Protein AF-A0A661CKS8-F1 (afdb_monomer_lite)

Sequence (131 aa):
MEPKAQSDRVEAYLADETQLYQDWFKGFNPIENDPEAVAVSILPSFKALKKRFKKWFDKNQEFFREIICVKWGYLRQKAQFQKEEALIVAMATDCLAANSFMPPAVNTLAVCTVLVIEGYLDTLCAECSKL

Secondary structure (DSSP, 8-state):
---HHHHHHHHHHHH-HHHHHHHHHHHHS-----TTS-----PPPHHHHHHHHHHHHHHTHHHHIIIIIIIS-HHHHHTT-SSHHHHHHHHHHHHHHTT-SS-TTS-HHHHHHHHHHTTHHHHHHHGGGG-

Radius of gyration: 16.02 Å; chains: 1; bounding box: 45×29×44 Å

Foldseek 3Di:
DPPPVVVVVLVVCLPPLQNLLQLQVCLVVPDPPPVPPPPPPVRDPSVVSVVVLVVVCVVCLVVCCCVVQPVVPPVVLVVVDPDVSVSLVVQLVVCVVVVPRDDPSGPSSSNSSCCRVVCVCVVSNVVVVVD

Structure (mmCIF, N/CA/C/O back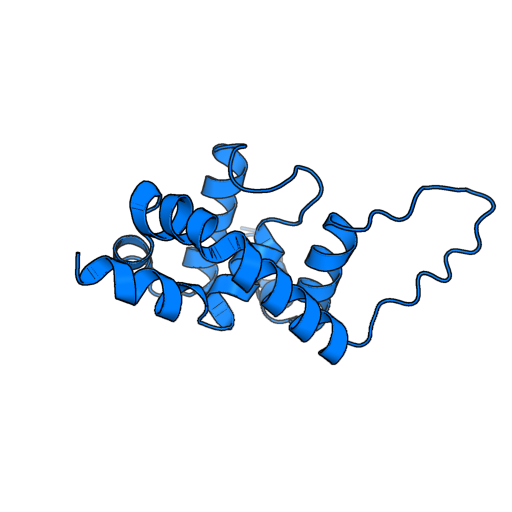bone):
data_AF-A0A661CKS8-F1
#
_entry.id   AF-A0A661CKS8-F1
#
loop_
_atom_site.group_PDB
_atom_site.id
_atom_site.type_symbol
_atom_site.label_atom_id
_atom_site.label_alt_id
_atom_site.label_comp_id
_atom_site.label_asym_id
_atom_site.label_entity_id
_atom_site.label_seq_id
_atom_site.pdbx_PDB_ins_code
_atom_site.Cartn_x
_atom_site.Cartn_y
_atom_site.Cartn_z
_atom_site.occupancy
_atom_site.B_iso_or_equiv
_atom_site.auth_seq_id
_atom_site.auth_comp_id
_atom_site.auth_asym_id
_atom_site.auth_atom_id
_atom_site.pdbx_PDB_model_num
ATOM 1 N N . MET A 1 1 ? -20.808 20.696 -12.506 1.00 45.53 1 MET A N 1
ATOM 2 C CA . MET A 1 1 ? -20.924 19.234 -12.695 1.00 45.53 1 MET A CA 1
ATOM 3 C C . MET A 1 1 ? -19.708 18.757 -13.478 1.00 45.53 1 MET A C 1
ATOM 5 O O . MET A 1 1 ? -19.813 18.618 -14.681 1.00 45.53 1 MET A O 1
ATOM 9 N N . GLU A 1 2 ? -18.573 18.514 -12.817 1.00 50.50 2 GLU A N 1
ATOM 10 C CA . GLU A 1 2 ? -17.470 17.703 -13.375 1.00 50.50 2 GLU A CA 1
ATOM 11 C C . GLU A 1 2 ? -16.788 16.829 -12.290 1.00 50.50 2 GLU A C 1
ATOM 13 O O . GLU A 1 2 ? -15.614 17.032 -12.006 1.00 50.50 2 GLU A O 1
ATOM 18 N N . PRO A 1 3 ? -17.469 15.857 -11.634 1.00 55.25 3 PRO A N 1
ATOM 19 C CA . PRO A 1 3 ? -16.790 14.957 -10.689 1.00 55.25 3 PRO A CA 1
ATOM 20 C C . PRO A 1 3 ? -16.415 13.588 -11.289 1.00 55.25 3 PRO A C 1
ATOM 22 O O . PRO A 1 3 ? -15.561 12.902 -10.742 1.00 55.25 3 PRO A O 1
ATOM 25 N N . LYS A 1 4 ? -17.037 13.161 -12.402 1.00 57.03 4 LYS A N 1
ATOM 2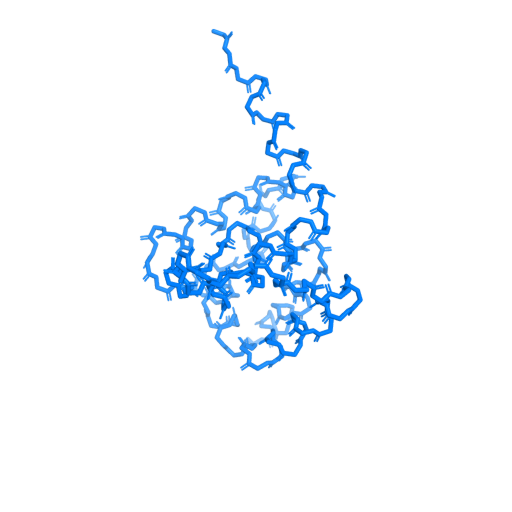6 C CA . LYS A 1 4 ? -16.861 11.792 -12.932 1.00 57.03 4 LYS A CA 1
ATOM 27 C C . LYS A 1 4 ? -15.476 11.557 -13.537 1.00 57.03 4 LYS A C 1
ATOM 29 O O . LYS A 1 4 ? -14.774 10.653 -13.113 1.00 57.03 4 LYS A O 1
ATOM 34 N N . ALA A 1 5 ? -15.034 12.442 -14.432 1.00 62.44 5 ALA A N 1
ATOM 35 C CA . ALA A 1 5 ? -13.793 12.244 -15.185 1.00 62.44 5 ALA A CA 1
ATOM 36 C C . ALA A 1 5 ? -12.523 12.173 -14.313 1.00 62.4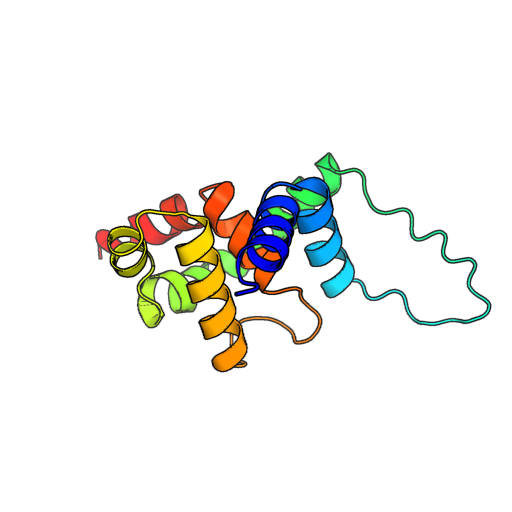4 5 ALA A C 1
ATOM 38 O O . ALA A 1 5 ? -11.528 11.585 -14.731 1.00 62.44 5 ALA A O 1
ATOM 39 N N . GLN A 1 6 ? -12.531 12.781 -13.121 1.00 61.12 6 GLN A N 1
ATOM 40 C CA . GLN A 1 6 ? -11.397 12.732 -12.196 1.00 61.12 6 GLN A CA 1
ATOM 41 C C . GLN A 1 6 ? -11.438 11.484 -11.301 1.00 61.12 6 GLN A C 1
ATOM 43 O O . GLN A 1 6 ? -10.382 10.904 -11.059 1.00 61.12 6 GLN A O 1
ATOM 48 N N . SER A 1 7 ? -12.630 11.029 -10.887 1.00 66.06 7 SER A N 1
ATOM 49 C CA . SER A 1 7 ? -12.812 9.750 -10.175 1.00 66.06 7 SER A CA 1
ATOM 50 C C . SER A 1 7 ? -12.362 8.574 -11.040 1.00 66.06 7 SER A C 1
ATOM 52 O O . SER A 1 7 ? -11.547 7.768 -10.601 1.00 66.06 7 SER A O 1
ATOM 54 N N . ASP A 1 8 ? -12.783 8.556 -12.308 1.00 75.06 8 ASP A N 1
ATOM 55 C CA . ASP A 1 8 ? -12.472 7.473 -13.250 1.00 75.06 8 ASP A CA 1
ATOM 56 C C . ASP A 1 8 ? -10.953 7.320 -13.476 1.00 75.06 8 ASP A C 1
ATOM 58 O O . ASP A 1 8 ? -10.443 6.221 -13.682 1.00 75.06 8 ASP A O 1
ATOM 62 N N . ARG A 1 9 ? -10.194 8.426 -13.404 1.00 78.81 9 ARG A N 1
ATOM 63 C CA . ARG A 1 9 ? -8.726 8.414 -13.533 1.00 78.81 9 ARG A CA 1
ATOM 64 C C . ARG A 1 9 ? -8.027 7.853 -12.300 1.00 78.81 9 ARG A C 1
ATOM 66 O O . ARG A 1 9 ? -7.014 7.175 -12.446 1.00 78.81 9 ARG A O 1
ATOM 73 N N . VAL A 1 10 ? -8.537 8.155 -11.106 1.00 75.31 10 VAL A N 1
ATOM 74 C CA . VAL A 1 10 ? -7.991 7.609 -9.858 1.00 75.31 10 VAL A CA 1
ATOM 75 C C . VAL A 1 10 ? -8.268 6.113 -9.800 1.00 75.31 10 VAL A C 1
ATOM 77 O O . VAL A 1 10 ? -7.345 5.348 -9.564 1.00 75.31 10 VAL A O 1
ATOM 80 N N . GLU A 1 11 ? -9.492 5.686 -10.103 1.00 80.88 11 GLU A N 1
ATOM 81 C CA . GLU A 1 11 ? -9.858 4.266 -10.152 1.00 80.88 11 GLU A CA 1
ATOM 82 C C . GLU A 1 11 ? -8.997 3.495 -11.163 1.00 80.88 11 GLU A C 1
ATOM 84 O O . GLU A 1 11 ? -8.428 2.459 -10.823 1.00 80.88 11 GLU A O 1
ATOM 89 N N . ALA A 1 12 ? -8.805 4.039 -12.371 1.00 84.94 12 ALA A N 1
ATOM 90 C CA . ALA A 1 12 ? -7.929 3.435 -13.374 1.00 84.94 12 ALA A CA 1
ATOM 91 C C . ALA A 1 12 ? -6.472 3.313 -12.894 1.00 84.94 12 ALA A C 1
ATOM 93 O O . ALA A 1 12 ? -5.828 2.297 -13.143 1.00 84.94 12 ALA A O 1
ATOM 94 N N . TYR A 1 13 ? -5.958 4.323 -12.186 1.00 85.56 13 TYR A N 1
ATOM 95 C CA . TYR A 1 13 ? -4.613 4.277 -11.612 1.00 85.56 13 TYR A CA 1
ATOM 96 C C . TYR A 1 13 ? -4.492 3.234 -10.494 1.00 85.56 13 TYR A C 1
ATOM 98 O O . TYR A 1 13 ? -3.527 2.477 -10.464 1.00 85.56 13 TYR A O 1
ATOM 106 N N . LEU A 1 14 ? -5.475 3.168 -9.590 1.00 86.69 14 LEU A N 1
ATOM 107 C CA . LEU A 1 14 ? -5.493 2.198 -8.491 1.00 86.69 14 LEU A CA 1
ATOM 108 C C . LEU A 1 14 ? -5.627 0.750 -8.990 1.00 86.69 14 LEU A C 1
ATOM 110 O O . LEU A 1 14 ? -5.176 -0.166 -8.308 1.00 86.69 14 LEU A O 1
ATOM 114 N N . ALA A 1 15 ? -6.205 0.550 -10.176 1.00 87.81 15 ALA A N 1
ATOM 115 C CA . ALA A 1 15 ? -6.294 -0.752 -10.829 1.00 87.81 15 ALA A CA 1
ATOM 116 C C . ALA A 1 15 ? -5.008 -1.163 -11.576 1.00 87.81 15 ALA A C 1
ATOM 118 O O . ALA A 1 15 ? -4.812 -2.353 -11.836 1.00 87.81 15 ALA A O 1
ATOM 119 N N . ASP A 1 16 ? -4.122 -0.223 -11.927 1.00 91.50 16 ASP A N 1
ATOM 120 C CA . ASP A 1 16 ? -2.865 -0.526 -12.620 1.00 91.50 16 ASP A CA 1
ATOM 121 C C . ASP A 1 16 ? -1.761 -0.905 -11.626 1.00 91.50 16 ASP A C 1
ATOM 123 O O . ASP A 1 16 ? -0.883 -0.123 -11.254 1.00 91.50 16 ASP A O 1
ATOM 127 N N . GLU A 1 17 ? -1.794 -2.168 -11.213 1.00 91.00 17 GLU A N 1
ATOM 128 C CA . GLU A 1 17 ? -0.823 -2.742 -10.287 1.00 91.00 17 GLU A CA 1
ATOM 129 C C . GLU A 1 17 ? 0.627 -2.545 -10.761 1.00 91.00 17 GLU A C 1
ATOM 131 O O . GLU A 1 17 ? 1.515 -2.212 -9.973 1.00 91.00 17 GLU A O 1
ATOM 136 N N . THR A 1 18 ? 0.887 -2.687 -12.065 1.00 90.88 18 THR A N 1
ATOM 137 C CA . THR A 1 18 ? 2.241 -2.512 -12.606 1.00 90.88 18 THR A CA 1
ATOM 138 C C . THR A 1 18 ? 2.729 -1.087 -12.395 1.00 90.88 18 THR A C 1
ATOM 140 O O . THR A 1 18 ? 3.854 -0.895 -11.920 1.00 90.88 18 THR A O 1
ATOM 143 N N . GLN A 1 19 ? 1.885 -0.102 -12.696 1.00 90.81 19 GLN A N 1
ATOM 144 C CA . GLN A 1 19 ? 2.198 1.304 -12.492 1.00 90.81 19 GLN A CA 1
ATOM 145 C C . GLN A 1 19 ? 2.438 1.626 -11.008 1.00 90.81 19 GLN A C 1
ATOM 147 O O . GLN A 1 19 ? 3.429 2.284 -10.687 1.00 90.81 19 GLN A O 1
ATOM 152 N N . LEU A 1 20 ? 1.618 1.100 -10.092 1.00 92.81 20 LEU A N 1
ATOM 153 C CA . LEU A 1 20 ? 1.770 1.323 -8.646 1.00 92.81 20 LEU A CA 1
ATOM 154 C C . LEU A 1 20 ? 3.140 0.854 -8.130 1.00 92.81 20 LEU A C 1
ATOM 156 O O . LEU A 1 20 ? 3.854 1.592 -7.445 1.00 92.81 20 LEU A O 1
ATOM 160 N N . TYR A 1 21 ? 3.559 -0.357 -8.502 1.00 91.75 21 TYR A N 1
ATOM 161 C CA . TYR A 1 21 ? 4.871 -0.876 -8.109 1.00 91.75 21 TYR A CA 1
ATOM 162 C C . TYR A 1 21 ? 6.031 -0.111 -8.759 1.00 91.75 21 TYR A C 1
ATOM 164 O O . TYR A 1 21 ? 7.088 0.047 -8.140 1.00 91.75 21 TYR A O 1
ATOM 172 N N . GLN A 1 22 ? 5.865 0.361 -9.996 1.00 90.81 22 GLN A N 1
ATOM 173 C CA . GLN A 1 22 ? 6.874 1.191 -10.652 1.00 90.81 22 GLN A CA 1
ATOM 174 C C . GLN A 1 22 ? 7.022 2.552 -9.969 1.00 90.81 22 GLN A C 1
ATOM 176 O O . GLN A 1 22 ? 8.151 2.986 -9.747 1.00 90.81 22 GLN A O 1
ATOM 181 N N . ASP A 1 23 ? 5.919 3.205 -9.610 1.00 89.88 23 ASP A N 1
ATOM 182 C CA . ASP A 1 23 ? 5.934 4.521 -8.968 1.00 89.88 23 ASP A CA 1
ATOM 183 C C . ASP A 1 23 ? 6.517 4.462 -7.559 1.00 89.88 23 ASP A C 1
ATOM 185 O O . ASP A 1 23 ? 7.348 5.299 -7.198 1.00 89.88 23 ASP A O 1
ATOM 189 N N . TRP A 1 24 ? 6.173 3.423 -6.793 1.00 90.25 24 TRP A N 1
ATOM 190 C CA . TRP A 1 24 ? 6.860 3.124 -5.539 1.00 90.25 24 TRP A CA 1
ATOM 191 C C . TRP A 1 24 ? 8.373 2.986 -5.756 1.00 90.25 24 TRP A C 1
ATOM 193 O O . TRP A 1 24 ? 9.166 3.625 -5.064 1.00 90.25 24 TRP A O 1
ATOM 203 N N . PHE A 1 25 ? 8.791 2.177 -6.735 1.00 88.62 25 PHE A N 1
ATOM 204 C CA . PHE A 1 25 ? 10.206 1.891 -6.962 1.00 88.62 25 PHE A CA 1
ATOM 205 C C . PHE A 1 25 ? 11.000 3.128 -7.397 1.00 88.62 25 PHE A C 1
ATOM 207 O O . PHE A 1 25 ? 12.097 3.354 -6.879 1.00 88.62 25 PHE A O 1
ATOM 214 N N . LYS A 1 26 ? 10.441 3.940 -8.302 1.00 86.94 26 LYS A N 1
ATOM 215 C CA . LYS A 1 26 ? 11.038 5.202 -8.766 1.00 86.94 26 LYS A CA 1
ATOM 216 C C . LYS A 1 26 ? 11.204 6.201 -7.625 1.00 86.94 26 LYS A C 1
ATOM 218 O O . LYS A 1 26 ? 12.230 6.865 -7.562 1.00 86.94 26 LYS A O 1
ATOM 223 N N . GLY A 1 27 ? 10.260 6.251 -6.684 1.00 83.06 27 GLY A N 1
ATOM 224 C CA . GLY A 1 27 ? 10.371 7.130 -5.520 1.00 83.06 27 GLY A CA 1
ATOM 225 C C . GLY A 1 27 ? 11.554 6.811 -4.597 1.00 83.06 27 GLY A C 1
ATOM 226 O O . GLY A 1 27 ? 12.113 7.704 -3.970 1.00 83.06 27 GLY A O 1
ATOM 227 N N . PHE A 1 28 ? 11.986 5.548 -4.549 1.00 77.81 28 PHE A N 1
ATOM 228 C CA . PHE A 1 28 ? 13.185 5.125 -3.810 1.00 77.81 28 PHE A CA 1
ATOM 229 C C . PHE A 1 28 ? 14.471 5.136 -4.644 1.00 77.81 28 PHE A C 1
ATOM 231 O O . PHE A 1 28 ? 15.559 5.023 -4.085 1.00 77.81 28 PHE A O 1
ATOM 238 N N . ASN A 1 29 ? 14.355 5.215 -5.969 1.00 75.12 29 ASN A N 1
ATOM 239 C CA . ASN A 1 29 ? 15.474 5.165 -6.906 1.00 75.12 29 ASN A CA 1
ATOM 240 C C . ASN A 1 29 ? 15.292 6.296 -7.924 1.00 75.12 29 ASN A C 1
ATOM 242 O O . ASN A 1 29 ? 15.023 6.011 -9.097 1.00 75.12 29 ASN A O 1
ATOM 246 N N . PRO A 1 30 ? 15.354 7.568 -7.482 1.00 63.97 30 PRO A N 1
ATOM 247 C CA . PRO A 1 30 ? 15.259 8.684 -8.403 1.00 63.97 30 PRO A CA 1
ATOM 248 C C . PRO A 1 30 ? 16.390 8.546 -9.422 1.00 63.97 30 PRO A C 1
ATOM 250 O O . PRO A 1 30 ? 17.548 8.352 -9.055 1.00 63.97 30 PRO A O 1
ATOM 253 N N . ILE A 1 31 ? 16.041 8.588 -10.707 1.00 61.78 31 ILE A N 1
ATOM 254 C CA . ILE A 1 31 ? 17.039 8.678 -11.769 1.00 61.78 31 ILE A CA 1
ATOM 255 C C . ILE A 1 31 ? 17.698 10.042 -11.566 1.00 61.78 31 ILE A C 1
ATOM 257 O O . ILE A 1 31 ? 17.014 11.064 -11.640 1.00 61.78 31 ILE A O 1
ATOM 261 N N . GLU A 1 32 ? 18.985 10.065 -11.220 1.00 55.53 32 GLU A N 1
ATOM 262 C CA . GLU A 1 32 ? 19.744 11.313 -11.198 1.00 55.53 32 GLU A CA 1
ATOM 263 C C . GLU A 1 32 ? 19.622 11.937 -12.591 1.00 55.53 32 GLU A C 1
ATOM 265 O O . GLU A 1 32 ? 19.869 11.270 -13.597 1.00 55.53 32 GLU A O 1
ATOM 270 N N . ASN A 1 33 ? 19.144 13.183 -12.650 1.00 49.59 33 ASN A N 1
ATOM 271 C CA . ASN A 1 33 ? 18.996 13.944 -13.887 1.00 49.59 33 ASN A CA 1
ATOM 272 C C . ASN A 1 33 ? 20.387 14.276 -14.444 1.00 49.59 33 ASN A C 1
ATOM 274 O O . ASN A 1 33 ? 20.840 15.414 -14.344 1.00 49.59 33 ASN A O 1
ATOM 278 N N . ASP A 1 34 ? 21.076 13.284 -14.992 1.00 50.00 34 ASP A N 1
ATOM 279 C CA . ASP A 1 34 ? 22.236 13.488 -15.839 1.00 50.00 34 ASP A CA 1
ATOM 280 C C . ASP A 1 34 ? 21.725 13.680 -17.281 1.00 50.00 34 ASP A C 1
ATOM 282 O O . ASP A 1 34 ? 21.192 12.737 -17.875 1.00 50.00 34 ASP A O 1
ATOM 286 N N . PRO A 1 35 ? 21.813 14.900 -17.841 1.00 53.50 35 PRO A N 1
ATOM 287 C CA . PRO A 1 35 ? 21.340 15.201 -19.190 1.00 53.50 35 PRO A CA 1
ATOM 288 C C . PRO A 1 35 ? 22.137 14.481 -20.293 1.00 53.50 35 PRO A C 1
ATOM 290 O O . PRO A 1 35 ? 21.686 14.480 -21.439 1.00 53.50 35 PRO A O 1
ATOM 293 N N . GLU A 1 36 ? 23.278 13.858 -19.971 1.00 49.94 36 GLU A N 1
ATOM 294 C CA . GLU A 1 36 ? 24.069 13.024 -20.887 1.00 49.94 36 GLU A CA 1
ATOM 295 C C . GLU A 1 36 ? 23.893 11.515 -20.640 1.00 49.94 36 GLU A C 1
ATOM 297 O O . GLU A 1 36 ? 24.239 10.699 -21.502 1.00 49.94 36 GLU A O 1
ATOM 302 N N . ALA A 1 37 ? 23.301 11.111 -19.511 1.00 51.72 37 ALA A N 1
ATOM 303 C CA . ALA A 1 37 ? 22.991 9.713 -19.263 1.00 51.72 37 ALA A CA 1
ATOM 304 C C . ALA A 1 37 ? 21.810 9.293 -20.140 1.00 51.72 37 ALA A C 1
ATOM 306 O O . ALA A 1 37 ? 20.655 9.646 -19.898 1.00 51.72 37 ALA A O 1
ATOM 307 N N . VAL A 1 38 ? 22.087 8.475 -21.157 1.00 45.41 38 VAL A N 1
ATOM 308 C CA . VAL A 1 38 ? 21.049 7.714 -21.855 1.00 45.41 38 VAL A CA 1
ATOM 309 C C . VAL A 1 38 ? 20.291 6.933 -20.783 1.00 45.41 38 VAL A C 1
ATOM 311 O O . VAL A 1 38 ? 20.815 5.963 -20.237 1.00 45.41 38 VAL A O 1
ATOM 314 N N . ALA A 1 39 ? 19.084 7.393 -20.442 1.00 48.62 39 ALA A N 1
ATOM 315 C CA . ALA A 1 39 ? 18.255 6.851 -19.375 1.00 48.62 39 ALA A CA 1
ATOM 316 C C . ALA A 1 39 ? 17.717 5.465 -19.757 1.00 48.62 39 ALA A C 1
ATOM 318 O O . ALA A 1 39 ? 16.518 5.247 -19.902 1.00 48.62 39 ALA A O 1
ATOM 319 N N . VAL A 1 40 ? 18.603 4.481 -19.889 1.00 45.03 40 VAL A N 1
ATOM 320 C CA . VAL A 1 40 ? 18.251 3.066 -19.893 1.00 45.03 40 VAL A CA 1
ATOM 321 C C . VAL A 1 40 ? 18.152 2.625 -18.435 1.00 45.03 40 VAL A C 1
ATOM 323 O O . VAL A 1 40 ? 18.834 1.712 -17.976 1.00 45.03 40 VAL A O 1
ATOM 326 N N . SER A 1 41 ? 17.297 3.302 -17.665 1.00 54.91 41 SER A N 1
ATOM 327 C CA . SER A 1 41 ? 16.816 2.754 -16.402 1.00 54.91 41 SER A CA 1
ATOM 328 C C . SER A 1 41 ? 15.953 1.554 -16.787 1.00 54.91 41 SER A C 1
ATOM 330 O O . SER A 1 41 ? 14.760 1.686 -17.073 1.00 54.91 41 SER A O 1
ATOM 332 N N . ILE A 1 42 ? 16.573 0.376 -16.874 1.00 67.62 42 ILE A N 1
ATOM 333 C CA . ILE A 1 42 ? 15.855 -0.883 -17.042 1.00 67.62 42 ILE A CA 1
ATOM 334 C C . ILE A 1 42 ? 15.059 -1.058 -15.754 1.00 67.62 42 ILE A C 1
ATOM 336 O O . ILE A 1 42 ? 15.591 -1.506 -14.734 1.00 67.62 42 ILE A O 1
ATOM 340 N N . LEU A 1 43 ? 13.788 -0.651 -15.784 1.00 76.81 43 LEU A N 1
ATOM 341 C CA . LEU A 1 43 ? 12.877 -0.938 -14.691 1.00 76.81 43 LEU A CA 1
ATOM 342 C C . LEU A 1 43 ? 12.903 -2.455 -14.466 1.00 76.81 43 LEU A C 1
ATOM 344 O O . LEU A 1 43 ? 12.809 -3.220 -15.433 1.00 76.81 43 LEU A O 1
ATOM 348 N N . PRO A 1 44 ? 13.067 -2.916 -13.214 1.00 82.69 44 PRO A N 1
ATOM 349 C CA . PRO A 1 44 ? 13.004 -4.336 -12.925 1.00 82.69 44 PRO A CA 1
ATOM 350 C C . PRO A 1 44 ? 11.692 -4.920 -13.448 1.00 82.69 44 PRO A C 1
ATOM 352 O O . PRO A 1 44 ? 10.663 -4.244 -13.466 1.00 82.69 44 PRO A O 1
ATOM 355 N N . SER A 1 45 ? 11.706 -6.200 -13.821 1.00 90.50 45 SER A N 1
ATOM 356 C CA . SER A 1 45 ? 10.465 -6.884 -14.183 1.00 90.50 45 SER A CA 1
ATOM 357 C C . SER A 1 45 ? 9.439 -6.772 -13.054 1.00 90.50 45 SER A C 1
ATOM 359 O O . SER A 1 45 ? 9.796 -6.717 -11.874 1.00 90.50 45 SER A O 1
ATOM 361 N N . PHE A 1 46 ? 8.154 -6.800 -13.399 1.00 90.44 46 PHE A N 1
ATOM 362 C CA . PHE A 1 46 ? 7.072 -6.677 -12.424 1.00 90.44 46 PHE A CA 1
ATOM 363 C C . PHE A 1 46 ? 7.209 -7.658 -11.242 1.00 90.44 46 PHE A C 1
ATOM 365 O O . PHE A 1 46 ? 7.150 -7.275 -10.075 1.00 90.44 46 PHE A O 1
ATOM 372 N N . LYS A 1 47 ? 7.563 -8.918 -11.529 1.00 91.62 47 LYS A N 1
ATOM 373 C CA . LYS A 1 47 ? 7.864 -9.935 -10.508 1.00 91.62 47 LYS A CA 1
ATOM 374 C C . LYS A 1 47 ? 9.013 -9.527 -9.574 1.00 91.62 47 LYS A C 1
ATOM 376 O O . LYS A 1 47 ? 8.971 -9.805 -8.373 1.00 91.62 47 LYS A O 1
ATOM 381 N N . ALA A 1 48 ? 10.057 -8.895 -10.108 1.00 90.19 48 ALA A N 1
ATOM 382 C CA . ALA A 1 48 ? 11.161 -8.385 -9.304 1.00 90.19 48 ALA A CA 1
ATOM 383 C C . ALA A 1 48 ? 10.727 -7.191 -8.440 1.00 90.19 48 ALA A C 1
ATOM 385 O O . ALA A 1 48 ? 11.163 -7.109 -7.291 1.00 90.19 48 ALA A O 1
ATOM 386 N N . LEU A 1 49 ? 9.849 -6.320 -8.949 1.00 91.88 49 LEU A N 1
ATOM 387 C CA . LEU A 1 49 ? 9.273 -5.213 -8.183 1.00 91.88 49 LEU A CA 1
ATOM 388 C C . LEU A 1 49 ? 8.450 -5.717 -6.992 1.00 91.88 49 LEU A C 1
ATOM 390 O O . LEU A 1 49 ? 8.769 -5.331 -5.869 1.00 91.88 49 LEU A O 1
ATOM 394 N N . LYS A 1 50 ? 7.516 -6.665 -7.182 1.00 93.81 50 LYS A N 1
ATOM 395 C CA . LYS A 1 50 ? 6.750 -7.257 -6.061 1.00 93.81 50 LYS A CA 1
ATOM 396 C C . LYS A 1 50 ? 7.672 -7.865 -5.000 1.00 93.81 50 LYS A C 1
ATOM 398 O O . LYS A 1 50 ? 7.507 -7.633 -3.804 1.00 93.81 50 LYS A O 1
ATOM 403 N N . LYS A 1 51 ? 8.722 -8.587 -5.421 1.00 93.44 51 LYS A N 1
ATOM 404 C CA . LYS A 1 51 ? 9.717 -9.163 -4.496 1.00 93.44 51 LYS A CA 1
ATOM 405 C C . LYS A 1 51 ? 10.476 -8.088 -3.711 1.00 93.44 51 LYS A C 1
ATOM 407 O O . LYS A 1 51 ? 10.753 -8.280 -2.527 1.00 93.44 51 LYS A O 1
ATOM 412 N N . ARG A 1 52 ? 10.859 -6.988 -4.363 1.00 92.81 52 ARG A N 1
ATOM 413 C CA . ARG A 1 52 ? 11.544 -5.862 -3.712 1.00 92.81 52 ARG A CA 1
ATOM 414 C C . ARG A 1 52 ? 10.613 -5.153 -2.733 1.00 92.81 52 ARG A C 1
ATOM 416 O O . ARG A 1 52 ? 11.038 -4.911 -1.608 1.00 92.81 52 ARG A O 1
ATOM 423 N N . PHE A 1 53 ? 9.365 -4.908 -3.125 1.00 93.31 53 PHE A N 1
ATOM 424 C CA . PHE A 1 53 ? 8.355 -4.310 -2.259 1.00 93.31 53 PHE A CA 1
ATOM 425 C C . PHE A 1 53 ? 8.126 -5.159 -1.019 1.00 93.31 53 PHE A C 1
ATOM 427 O O . PHE A 1 53 ? 8.237 -4.642 0.082 1.00 93.31 53 PHE A O 1
ATOM 434 N N . LYS A 1 54 ? 7.922 -6.475 -1.169 1.00 94.62 54 LYS A N 1
ATOM 435 C CA . LYS A 1 54 ? 7.742 -7.363 -0.016 1.00 94.62 54 LYS A CA 1
ATOM 436 C C . LYS A 1 54 ? 8.929 -7.284 0.946 1.00 94.62 54 LYS A C 1
ATOM 438 O O . LYS A 1 54 ? 8.737 -7.133 2.143 1.00 94.62 54 LYS A O 1
ATOM 443 N N . LYS A 1 55 ? 10.165 -7.338 0.436 1.00 93.44 55 LYS A N 1
ATOM 444 C CA . LYS A 1 55 ? 11.367 -7.199 1.278 1.00 93.44 55 LYS A CA 1
ATOM 445 C C . LYS A 1 55 ? 11.427 -5.854 1.996 1.00 93.44 55 LYS A C 1
ATOM 447 O O . LYS A 1 55 ? 11.909 -5.789 3.120 1.00 93.44 55 LYS A O 1
ATOM 452 N N . TRP A 1 56 ? 11.019 -4.785 1.324 1.00 92.19 56 TRP A N 1
ATOM 453 C CA . TRP A 1 56 ? 10.938 -3.464 1.927 1.00 92.19 56 TRP A CA 1
ATOM 454 C C . TRP A 1 56 ? 9.843 -3.419 3.000 1.00 92.19 56 TRP A C 1
ATOM 456 O O . TRP A 1 56 ? 10.128 -2.983 4.108 1.00 92.19 56 TRP A O 1
ATOM 466 N N . PHE A 1 57 ? 8.653 -3.954 2.730 1.00 92.94 57 PHE A N 1
ATOM 467 C CA . PHE A 1 57 ? 7.573 -4.073 3.705 1.00 92.94 57 PHE A CA 1
ATOM 468 C C . PHE A 1 57 ? 8.014 -4.864 4.939 1.00 92.94 57 PHE A C 1
ATOM 470 O O . PHE A 1 57 ? 7.904 -4.355 6.047 1.00 92.94 57 PHE A O 1
ATOM 477 N N . ASP A 1 58 ? 8.601 -6.051 4.749 1.00 93.62 58 ASP A N 1
ATOM 478 C CA . ASP A 1 58 ? 9.091 -6.917 5.828 1.00 93.62 58 ASP A CA 1
ATOM 479 C C . ASP A 1 58 ? 10.089 -6.185 6.745 1.00 93.62 58 ASP A C 1
ATOM 481 O O . ASP A 1 58 ? 10.043 -6.336 7.961 1.00 93.62 58 ASP A O 1
ATOM 485 N N . LYS A 1 59 ? 10.959 -5.338 6.176 1.00 91.94 59 LYS A N 1
ATOM 486 C CA . LYS A 1 59 ? 11.914 -4.513 6.938 1.00 91.94 59 LYS A CA 1
ATOM 487 C C . LYS A 1 59 ? 11.269 -3.357 7.706 1.00 91.94 59 LYS A C 1
ATOM 489 O O . LYS A 1 59 ? 11.888 -2.845 8.630 1.00 91.94 59 LYS A O 1
ATOM 494 N N . ASN A 1 60 ? 10.080 -2.922 7.302 1.00 90.62 60 ASN A N 1
ATOM 495 C CA . ASN A 1 60 ? 9.388 -1.756 7.853 1.00 90.62 60 ASN A CA 1
ATOM 496 C C . ASN A 1 60 ? 8.093 -2.144 8.592 1.00 90.62 60 ASN A C 1
ATOM 498 O O . ASN A 1 60 ? 7.264 -1.281 8.866 1.00 90.62 60 ASN A O 1
ATOM 502 N N . GLN A 1 61 ? 7.893 -3.424 8.929 1.00 92.50 61 GLN A N 1
ATOM 503 C CA . GLN A 1 61 ? 6.654 -3.879 9.570 1.00 92.50 61 GLN A CA 1
ATOM 504 C C . GLN A 1 61 ? 6.394 -3.201 10.915 1.00 92.50 61 GLN A C 1
ATOM 506 O O . GLN A 1 61 ? 5.262 -2.806 11.165 1.00 92.50 61 GLN A O 1
ATOM 511 N N . GLU A 1 62 ? 7.412 -3.033 11.765 1.00 90.69 62 GLU A N 1
ATOM 512 C CA . GLU A 1 62 ? 7.252 -2.345 13.056 1.00 90.69 62 GLU A CA 1
ATOM 513 C C . GLU A 1 62 ? 6.804 -0.897 12.868 1.00 90.69 62 GLU A C 1
ATOM 515 O O . GLU A 1 62 ? 5.899 -0.424 13.554 1.00 90.69 62 GLU A O 1
ATOM 520 N N . PHE A 1 63 ? 7.380 -0.221 11.874 1.00 88.81 63 PHE A N 1
ATOM 521 C CA . PHE A 1 63 ? 6.977 1.123 11.499 1.00 88.81 63 PHE A CA 1
ATOM 522 C C . PHE A 1 63 ? 5.511 1.154 11.046 1.00 88.81 63 PHE A C 1
ATOM 524 O O . PHE A 1 63 ? 4.713 1.909 11.594 1.00 88.81 63 PHE A O 1
ATOM 531 N N . PHE A 1 64 ? 5.103 0.294 10.109 1.00 90.62 64 PHE A N 1
ATOM 532 C CA . PHE A 1 64 ? 3.702 0.250 9.674 1.00 90.62 64 PHE A CA 1
ATOM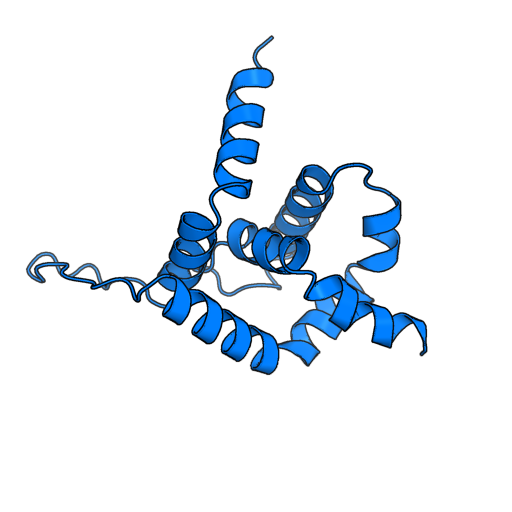 533 C C . PHE A 1 64 ? 2.743 -0.143 10.793 1.00 90.62 64 PHE A C 1
ATOM 535 O O . PHE A 1 64 ? 1.639 0.393 10.872 1.00 90.62 64 PHE A O 1
ATOM 542 N N . ARG A 1 65 ? 3.169 -1.028 11.691 1.00 91.75 65 ARG A N 1
ATOM 543 C CA . ARG A 1 65 ? 2.389 -1.430 12.855 1.00 91.75 65 ARG A CA 1
ATOM 544 C C . ARG A 1 65 ? 2.096 -0.234 13.753 1.00 91.75 65 ARG A C 1
ATOM 546 O O . ARG A 1 65 ? 0.935 0.045 14.036 1.00 91.75 65 ARG A O 1
ATOM 553 N N . GLU A 1 66 ? 3.129 0.498 14.150 1.00 88.81 66 GLU A N 1
ATOM 554 C CA . GLU A 1 66 ? 2.974 1.656 15.026 1.00 88.81 66 GLU A CA 1
ATOM 555 C C . GLU A 1 66 ? 2.148 2.755 14.355 1.00 88.81 66 GLU A C 1
ATOM 557 O O . GLU A 1 66 ? 1.193 3.275 14.933 1.00 88.81 66 GLU A O 1
ATOM 562 N N . ILE A 1 67 ? 2.479 3.124 13.116 1.00 87.19 67 ILE A N 1
ATOM 563 C CA . ILE A 1 67 ? 1.857 4.314 12.545 1.00 87.19 67 ILE A CA 1
ATOM 564 C C . ILE A 1 67 ? 0.494 4.014 11.884 1.00 87.19 67 ILE A C 1
ATOM 566 O O . ILE A 1 67 ? -0.456 4.767 12.090 1.00 87.19 67 ILE A O 1
ATOM 570 N N . ILE A 1 68 ? 0.343 2.914 11.137 1.00 90.81 68 ILE A N 1
ATOM 571 C CA . ILE A 1 68 ? -0.913 2.592 10.428 1.00 90.81 68 ILE A CA 1
ATOM 572 C C . ILE A 1 68 ? -1.872 1.792 11.318 1.00 90.81 68 ILE A C 1
ATOM 574 O O . ILE A 1 68 ? -3.057 2.122 11.414 1.00 90.81 68 ILE A O 1
ATOM 578 N N . CYS A 1 69 ? -1.391 0.747 11.997 1.00 91.56 69 CYS A N 1
ATOM 579 C CA . CYS A 1 69 ? -2.282 -0.081 12.811 1.00 91.56 69 CYS A CA 1
ATOM 580 C C . CYS A 1 69 ? -2.676 0.620 14.118 1.00 91.56 69 CYS A C 1
ATOM 582 O O . CYS A 1 69 ? -3.864 0.660 14.434 1.00 91.56 69 CYS A O 1
ATOM 584 N N . VAL A 1 70 ? -1.711 1.189 14.854 1.00 89.88 70 VAL A N 1
ATOM 585 C CA . VAL A 1 70 ? -1.958 1.800 16.174 1.00 89.88 70 VAL A CA 1
ATOM 586 C C . VAL A 1 70 ? -2.412 3.254 16.053 1.00 89.88 70 VAL A C 1
ATOM 588 O O . VAL A 1 70 ? -3.532 3.569 16.448 1.00 89.88 70 VAL A O 1
ATOM 591 N N . LYS A 1 71 ? -1.579 4.147 15.499 1.00 88.19 71 LYS A N 1
ATOM 592 C CA . LYS A 1 71 ? -1.886 5.590 15.484 1.00 88.19 71 LYS A CA 1
ATOM 593 C C . LYS A 1 71 ? -3.045 5.943 14.559 1.00 88.19 71 LYS A C 1
ATOM 595 O O . LYS A 1 71 ? -3.942 6.672 14.968 1.00 88.19 71 LYS A O 1
ATOM 600 N N . TRP A 1 72 ? -3.029 5.437 13.327 1.00 89.69 72 TRP A N 1
ATOM 601 C CA . TRP A 1 72 ? -4.106 5.700 12.371 1.00 89.69 72 TRP A CA 1
ATOM 602 C C . TRP A 1 72 ? -5.355 4.845 12.639 1.00 89.69 72 TRP A C 1
ATOM 604 O O . TRP A 1 72 ? -6.475 5.265 12.352 1.00 89.69 72 TRP A O 1
ATOM 614 N N . GLY A 1 73 ? -5.190 3.668 13.252 1.00 91.44 73 GLY A N 1
ATOM 615 C CA . GLY A 1 73 ? -6.306 2.814 13.657 1.00 91.44 73 GLY A CA 1
ATOM 616 C C . GLY A 1 73 ? -6.920 2.025 12.500 1.00 91.44 73 GLY A C 1
ATOM 617 O O . GLY A 1 73 ? -8.147 1.949 12.397 1.00 91.44 73 GLY A O 1
ATOM 618 N N . TYR A 1 74 ? -6.083 1.427 11.643 1.00 93.06 74 TYR A N 1
ATOM 619 C CA . TYR A 1 74 ? -6.491 0.799 10.377 1.00 93.06 74 TYR A CA 1
ATOM 620 C C . TYR A 1 74 ? -7.753 -0.061 10.441 1.00 93.06 74 TYR A C 1
ATOM 622 O O . TYR A 1 74 ? -8.672 0.167 9.663 1.00 93.06 74 TYR A O 1
ATOM 630 N N . LEU A 1 75 ? -7.848 -1.006 11.381 1.00 92.44 75 LEU A N 1
ATOM 631 C CA . LEU A 1 75 ? -9.011 -1.902 11.468 1.00 92.44 75 LEU A CA 1
ATOM 632 C C . LEU A 1 75 ? -10.320 -1.144 11.733 1.00 92.44 75 LEU A C 1
ATOM 634 O O . LEU A 1 75 ? -11.363 -1.483 11.175 1.00 92.44 75 LEU A O 1
ATOM 638 N N . ARG A 1 76 ? -10.266 -0.094 12.561 1.00 91.75 76 ARG A N 1
ATOM 639 C CA . ARG A 1 76 ? -11.429 0.747 12.864 1.00 91.75 76 ARG A CA 1
ATOM 640 C C . ARG A 1 76 ? -11.824 1.584 11.656 1.00 91.75 76 ARG A C 1
ATOM 642 O O . ARG A 1 76 ? -13.013 1.717 11.389 1.00 91.75 76 ARG A O 1
ATOM 649 N N . GLN A 1 77 ? -10.843 2.145 10.955 1.00 91.19 77 GLN A N 1
ATOM 650 C CA . GLN A 1 77 ? -11.087 2.950 9.763 1.00 91.19 77 GLN A CA 1
ATOM 651 C C . GLN A 1 77 ? -11.622 2.086 8.623 1.00 91.19 77 GLN A C 1
ATOM 653 O O . GLN A 1 77 ? -12.649 2.419 8.048 1.00 91.19 77 GLN A O 1
ATOM 658 N N . LYS A 1 78 ? -11.016 0.922 8.362 1.00 92.81 78 LYS A N 1
ATOM 659 C CA . LYS A 1 78 ? -11.471 -0.036 7.346 1.00 92.81 78 LYS A CA 1
ATOM 660 C C . LYS A 1 78 ? -12.951 -0.388 7.500 1.00 92.81 78 LYS A C 1
ATOM 662 O O . LYS A 1 78 ? -13.662 -0.418 6.506 1.00 92.81 78 LYS A O 1
ATOM 667 N N . ALA A 1 79 ? -13.434 -0.575 8.728 1.00 91.25 79 ALA A N 1
ATOM 668 C CA . ALA A 1 79 ? -14.846 -0.855 8.990 1.00 91.25 79 ALA A CA 1
ATOM 669 C C . ALA A 1 79 ? -15.805 0.308 8.644 1.00 91.25 79 ALA A C 1
ATOM 671 O O . ALA A 1 79 ? -17.004 0.082 8.502 1.00 91.25 79 ALA A O 1
ATOM 672 N N . GLN A 1 80 ? -15.306 1.543 8.521 1.00 92.62 80 GLN A N 1
ATOM 673 C CA . GLN A 1 80 ? -16.106 2.728 8.180 1.00 92.62 80 GLN A CA 1
ATOM 674 C C . GLN A 1 80 ? -16.232 2.954 6.668 1.00 92.62 80 GLN A C 1
ATOM 676 O O . GLN A 1 80 ? -17.163 3.629 6.228 1.00 92.62 80 GLN A O 1
ATOM 681 N N . PHE A 1 81 ? -15.325 2.396 5.863 1.00 90.06 81 PHE A N 1
ATOM 682 C CA . PHE A 1 81 ? -15.333 2.567 4.413 1.00 90.06 81 PHE A CA 1
ATOM 683 C C . PHE A 1 81 ? -15.959 1.351 3.725 1.00 90.06 81 PHE A C 1
ATOM 685 O O . PHE A 1 81 ? -15.528 0.220 3.910 1.00 90.06 81 PHE A O 1
ATOM 692 N N . GLN A 1 82 ? -16.965 1.589 2.880 1.00 86.31 82 GLN A N 1
ATOM 693 C CA . GLN A 1 82 ? -17.591 0.534 2.067 1.00 86.31 82 GLN A CA 1
ATOM 694 C C . GLN A 1 82 ? -16.783 0.188 0.809 1.00 86.31 82 GLN A C 1
ATOM 696 O O . GLN A 1 82 ? -16.993 -0.864 0.213 1.00 86.31 82 GLN A O 1
ATOM 701 N N 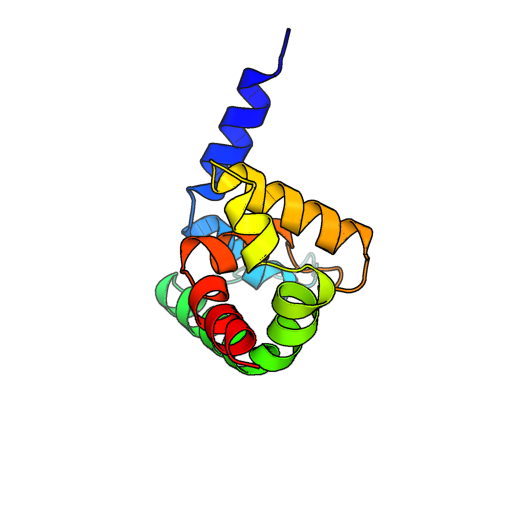. LYS A 1 83 ? -15.901 1.099 0.385 1.00 87.81 83 LYS A N 1
ATOM 702 C CA . LYS A 1 83 ? -15.098 1.003 -0.834 1.00 87.81 83 LYS A CA 1
ATOM 703 C C . LYS A 1 83 ? -13.619 1.118 -0.494 1.00 87.81 83 LYS A C 1
ATOM 705 O O . LYS A 1 83 ? -13.237 2.008 0.271 1.00 87.81 83 LYS A O 1
ATOM 710 N N . GLU A 1 84 ? -12.800 0.254 -1.082 1.00 89.06 84 GLU A N 1
ATOM 711 C CA . GLU A 1 84 ? -11.355 0.228 -0.841 1.00 89.06 84 GLU A CA 1
ATOM 712 C C . GLU A 1 84 ? -10.673 1.496 -1.354 1.00 89.06 84 GLU A C 1
ATOM 714 O O . GLU A 1 84 ? -9.777 2.018 -0.699 1.00 89.06 84 GLU A O 1
ATOM 719 N N . GLU A 1 85 ? -11.144 2.065 -2.463 1.00 88.88 85 GLU A N 1
ATOM 720 C CA . GLU A 1 85 ? -10.587 3.289 -3.037 1.00 88.88 85 GLU A CA 1
ATOM 721 C C . GLU A 1 85 ? -10.725 4.468 -2.069 1.00 88.88 85 GLU A C 1
ATOM 723 O O . GLU A 1 85 ? -9.786 5.239 -1.876 1.00 88.88 85 GLU A O 1
ATOM 728 N N . ALA A 1 86 ? -11.875 4.578 -1.395 1.00 89.25 86 ALA A N 1
ATOM 729 C CA . ALA A 1 86 ? -12.107 5.620 -0.399 1.00 89.25 86 ALA A CA 1
ATOM 730 C C . ALA A 1 86 ? -11.190 5.450 0.824 1.00 89.25 86 ALA A C 1
ATOM 732 O O . ALA A 1 86 ? -10.651 6.436 1.328 1.00 89.25 86 ALA A O 1
ATOM 733 N N . LEU A 1 87 ? -10.966 4.204 1.256 1.00 92.44 87 LEU A N 1
ATOM 734 C CA . LEU A 1 87 ? -10.025 3.878 2.326 1.00 92.44 87 LEU A CA 1
ATOM 735 C C . LEU A 1 87 ? -8.587 4.263 1.946 1.00 92.44 87 LEU A C 1
ATOM 737 O O . LEU A 1 87 ? -7.890 4.906 2.730 1.00 92.44 87 LEU A O 1
ATOM 741 N N . ILE A 1 88 ? -8.155 3.887 0.740 1.00 92.06 88 ILE A N 1
ATOM 742 C CA . ILE A 1 88 ? -6.818 4.172 0.208 1.00 92.06 88 ILE A CA 1
ATOM 743 C C . ILE A 1 88 ? -6.580 5.681 0.134 1.00 92.06 88 ILE A C 1
ATOM 745 O O . ILE A 1 88 ? -5.544 6.157 0.595 1.00 92.06 88 ILE A O 1
ATOM 749 N N . VAL A 1 89 ? -7.538 6.438 -0.410 1.00 89.44 89 VAL A N 1
ATOM 750 C CA . VAL A 1 89 ? -7.433 7.898 -0.533 1.00 89.44 89 VAL A CA 1
ATOM 751 C C . VAL A 1 89 ? -7.380 8.565 0.839 1.00 89.44 89 VAL A C 1
ATOM 753 O O . VAL A 1 89 ? -6.541 9.442 1.045 1.00 89.44 89 VAL A O 1
ATOM 756 N N . ALA A 1 90 ? -8.223 8.142 1.786 1.00 90.25 90 ALA A N 1
ATOM 757 C CA . ALA A 1 90 ? -8.207 8.672 3.149 1.00 90.25 90 ALA A CA 1
ATOM 758 C C . ALA A 1 90 ? -6.850 8.425 3.825 1.00 90.25 90 ALA A C 1
ATOM 760 O O . ALA A 1 90 ? -6.216 9.361 4.307 1.00 90.25 90 ALA A O 1
ATOM 761 N N . MET A 1 91 ? -6.355 7.185 3.766 1.00 91.31 91 MET A N 1
ATOM 762 C CA . MET A 1 91 ? -5.059 6.818 4.332 1.00 91.31 91 MET A CA 1
ATOM 763 C C . MET A 1 91 ? -3.907 7.592 3.678 1.00 91.31 91 MET A C 1
ATOM 765 O O . MET A 1 91 ? -3.059 8.136 4.380 1.00 91.31 91 MET A O 1
ATOM 769 N N . ALA A 1 92 ? -3.881 7.691 2.346 1.00 89.12 92 ALA A N 1
ATOM 770 C CA . ALA A 1 92 ? -2.844 8.433 1.634 1.00 89.12 92 ALA A CA 1
ATOM 771 C C . ALA A 1 92 ? -2.865 9.928 1.983 1.00 89.12 92 ALA A C 1
ATOM 773 O O . ALA A 1 92 ? -1.806 10.524 2.181 1.00 89.12 92 ALA A O 1
ATOM 774 N N . THR A 1 93 ? -4.056 10.520 2.103 1.00 87.69 93 THR A N 1
ATOM 775 C CA . THR A 1 93 ? -4.234 11.929 2.487 1.00 87.69 93 THR A CA 1
ATOM 776 C C . THR A 1 93 ? -3.700 12.181 3.892 1.00 87.69 93 THR A C 1
ATOM 778 O O . THR A 1 93 ? -2.913 13.106 4.081 1.00 87.69 93 THR A O 1
ATOM 781 N N . ASP A 1 94 ? -4.045 11.327 4.855 1.00 86.06 94 ASP A N 1
ATOM 782 C CA . ASP A 1 94 ? -3.574 11.461 6.235 1.00 86.06 94 ASP A CA 1
ATOM 783 C C . ASP A 1 94 ? -2.061 11.223 6.349 1.00 86.06 94 ASP A C 1
ATOM 785 O O . ASP A 1 94 ? -1.366 11.965 7.046 1.00 86.06 94 ASP A O 1
ATOM 789 N N . CYS A 1 95 ? -1.514 10.240 5.624 1.00 83.81 95 CYS A N 1
ATOM 790 C CA . CYS A 1 95 ? -0.071 9.993 5.580 1.00 83.81 95 CYS A CA 1
ATOM 791 C C . CYS A 1 95 ? 0.707 11.186 5.002 1.00 83.81 95 CYS A C 1
ATOM 793 O O . CYS A 1 95 ? 1.781 11.515 5.513 1.00 83.81 95 CYS A O 1
ATOM 795 N N . LEU A 1 96 ? 0.173 11.833 3.959 1.00 83.69 96 LEU A N 1
ATOM 796 C CA . LEU A 1 96 ? 0.753 13.040 3.365 1.00 83.69 96 LEU A CA 1
ATOM 797 C C . LEU A 1 96 ? 0.637 14.244 4.309 1.00 83.69 96 LEU A C 1
ATOM 799 O O . LEU A 1 96 ? 1.626 14.938 4.533 1.00 83.69 96 LEU A O 1
ATOM 803 N N . ALA A 1 97 ? -0.538 14.470 4.903 1.00 80.88 97 ALA A N 1
ATOM 804 C CA . ALA A 1 97 ? -0.786 15.587 5.815 1.00 80.88 97 ALA A CA 1
ATOM 805 C C . ALA A 1 97 ? 0.066 15.504 7.088 1.00 80.88 97 ALA A C 1
ATOM 807 O O . ALA A 1 97 ? 0.536 16.521 7.597 1.00 80.88 97 ALA A O 1
ATOM 808 N N . ALA A 1 98 ? 0.311 14.290 7.583 1.00 70.44 98 ALA A N 1
ATOM 809 C CA . ALA A 1 98 ? 1.154 14.072 8.747 1.00 70.44 98 ALA A CA 1
ATOM 810 C C . ALA A 1 98 ? 2.647 14.319 8.469 1.00 70.44 98 ALA A C 1
ATOM 812 O O . ALA A 1 98 ? 3.414 14.370 9.426 1.00 70.44 98 ALA A O 1
ATOM 813 N N . ASN A 1 99 ? 3.082 14.434 7.205 1.00 63.69 99 ASN A N 1
ATOM 814 C CA . ASN A 1 99 ? 4.479 14.618 6.768 1.00 63.69 99 ASN A CA 1
ATOM 815 C C . ASN A 1 99 ? 5.506 13.685 7.456 1.00 63.69 99 ASN A C 1
ATOM 817 O O . ASN A 1 99 ? 6.692 13.993 7.536 1.00 63.69 99 ASN A O 1
ATOM 821 N N . SER A 1 100 ? 5.036 12.561 8.006 1.00 58.47 100 SER A N 1
ATOM 822 C CA . SER A 1 100 ? 5.776 11.746 8.982 1.00 58.47 100 SER A CA 1
ATOM 823 C C . SER A 1 100 ? 5.858 10.271 8.588 1.00 58.47 100 SER A C 1
ATOM 825 O O . SER A 1 100 ? 6.529 9.495 9.262 1.00 58.47 100 SER A O 1
ATOM 827 N N . PHE A 1 101 ? 5.157 9.858 7.526 1.00 61.16 101 PHE A N 1
ATOM 828 C CA . PHE A 1 101 ? 4.964 8.439 7.214 1.00 61.16 101 PHE A CA 1
ATOM 829 C C . PHE A 1 101 ? 5.886 7.882 6.129 1.00 61.16 101 PHE A C 1
ATOM 831 O O . PHE A 1 101 ? 6.198 6.697 6.151 1.00 61.16 101 PHE A O 1
ATOM 838 N N . MET A 1 102 ? 6.286 8.692 5.152 1.00 69.38 102 MET A N 1
ATOM 839 C CA . MET A 1 102 ? 7.017 8.212 3.980 1.00 69.38 102 MET A CA 1
ATOM 840 C C . MET A 1 102 ? 8.147 9.179 3.636 1.00 69.38 102 MET A C 1
ATOM 842 O O . MET A 1 102 ? 7.990 10.385 3.835 1.00 69.38 102 MET A O 1
ATOM 846 N N . PRO A 1 103 ? 9.278 8.685 3.101 1.00 68.81 103 PRO A N 1
ATOM 847 C CA . PRO A 1 103 ? 10.292 9.560 2.537 1.00 68.81 103 PRO A CA 1
ATOM 848 C C . PRO A 1 103 ? 9.668 10.488 1.477 1.00 68.81 103 PRO A C 1
ATOM 850 O O . PRO A 1 103 ? 8.833 10.017 0.702 1.00 68.81 103 PRO A O 1
ATOM 853 N N . PRO A 1 104 ? 10.088 11.765 1.380 1.00 64.69 104 PRO A N 1
ATOM 854 C CA . PRO A 1 104 ? 9.438 12.770 0.525 1.00 64.69 104 PRO A CA 1
ATOM 855 C C . PRO A 1 104 ? 9.346 12.406 -0.963 1.00 64.69 104 PRO A C 1
ATOM 857 O O . PRO A 1 104 ? 8.514 12.946 -1.683 1.00 64.69 104 PRO A O 1
ATOM 860 N N . ALA A 1 105 ? 10.213 11.507 -1.432 1.00 72.44 105 ALA A N 1
ATOM 861 C CA . ALA A 1 105 ? 10.263 11.069 -2.822 1.00 72.44 105 ALA A CA 1
ATOM 862 C C . ALA A 1 105 ? 9.331 9.881 -3.131 1.00 72.44 105 ALA A C 1
ATOM 864 O O . ALA A 1 105 ? 9.158 9.524 -4.293 1.00 72.44 105 ALA A O 1
ATOM 865 N N . VAL A 1 106 ? 8.729 9.248 -2.121 1.00 80.31 106 VAL A N 1
ATOM 866 C CA . VAL A 1 106 ? 7.918 8.041 -2.303 1.00 80.31 106 VAL A CA 1
ATOM 867 C C . VAL A 1 106 ? 6.485 8.418 -2.645 1.00 80.31 106 VAL A C 1
ATOM 869 O O . VAL A 1 106 ? 5.861 9.228 -1.966 1.00 80.31 106 VAL A O 1
ATOM 872 N N . ASN A 1 107 ? 5.934 7.782 -3.679 1.00 86.69 107 ASN A N 1
ATOM 873 C CA . ASN A 1 107 ? 4.524 7.927 -4.013 1.00 86.69 107 ASN A CA 1
ATOM 874 C C . ASN A 1 107 ? 3.660 7.257 -2.925 1.00 86.69 107 ASN A C 1
ATOM 876 O O . ASN A 1 107 ? 3.431 6.046 -2.949 1.00 86.69 107 ASN A O 1
ATOM 880 N N . THR A 1 108 ? 3.209 8.056 -1.952 1.00 88.69 108 THR A N 1
ATOM 881 C CA . THR A 1 108 ? 2.394 7.607 -0.813 1.00 88.69 108 THR A CA 1
ATOM 882 C C . THR A 1 108 ? 1.119 6.910 -1.265 1.00 88.69 108 THR A C 1
ATOM 884 O O . THR A 1 108 ? 0.777 5.875 -0.703 1.00 88.69 108 THR A O 1
ATOM 887 N N . LEU A 1 109 ? 0.452 7.423 -2.306 1.00 90.00 109 LEU A N 1
ATOM 888 C CA . LEU A 1 109 ? -0.751 6.795 -2.845 1.00 90.00 109 LEU A CA 1
ATOM 889 C C . LEU A 1 109 ? -0.438 5.377 -3.327 1.00 90.00 109 LEU A C 1
ATOM 891 O O . LEU A 1 109 ? -1.089 4.441 -2.883 1.00 90.00 109 LEU A O 1
ATOM 895 N N . ALA A 1 110 ? 0.612 5.204 -4.135 1.00 91.12 110 ALA A N 1
ATOM 896 C CA . ALA A 1 110 ? 1.011 3.891 -4.634 1.00 91.12 110 ALA A CA 1
ATOM 897 C C . ALA A 1 110 ? 1.301 2.891 -3.506 1.00 91.12 110 ALA A C 1
ATOM 899 O O . ALA A 1 110 ? 0.861 1.743 -3.554 1.00 91.12 110 ALA A O 1
ATOM 900 N N . VAL A 1 111 ? 2.000 3.334 -2.458 1.00 91.94 111 VAL A N 1
ATOM 901 C CA . VAL A 1 111 ? 2.278 2.492 -1.290 1.00 91.94 111 VAL A CA 1
ATOM 902 C C . VAL A 1 111 ? 0.996 2.105 -0.564 1.00 91.94 111 VAL A C 1
ATOM 904 O O . VAL A 1 111 ? 0.789 0.923 -0.300 1.00 91.94 111 VAL A O 1
ATOM 907 N N . CYS A 1 112 ? 0.141 3.078 -0.249 1.00 92.81 112 CYS A N 1
ATOM 908 C CA . CYS A 1 112 ? -1.126 2.843 0.434 1.00 92.81 112 CYS A CA 1
ATOM 909 C C . CYS A 1 112 ? -1.999 1.848 -0.336 1.00 92.81 112 CYS A C 1
ATOM 911 O O . CYS A 1 112 ? -2.532 0.916 0.262 1.00 92.81 112 CYS A O 1
ATOM 913 N N . THR A 1 113 ? -2.078 1.999 -1.657 1.00 93.56 113 THR A N 1
ATOM 914 C CA . THR A 1 113 ? -2.818 1.094 -2.537 1.00 93.56 113 THR A CA 1
ATOM 915 C C . THR A 1 113 ? -2.284 -0.327 -2.464 1.00 93.56 113 THR A C 1
ATOM 917 O O . THR A 1 113 ? -3.043 -1.243 -2.165 1.00 93.56 113 THR A O 1
ATOM 920 N N . VAL A 1 114 ? -0.975 -0.523 -2.661 1.00 93.81 114 VAL A N 1
ATOM 921 C CA . VAL A 1 114 ? -0.370 -1.864 -2.620 1.00 93.81 114 VAL A CA 1
ATOM 922 C C . VAL A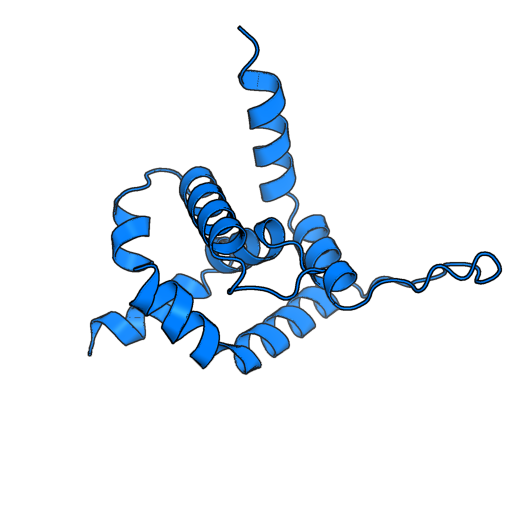 1 114 ? -0.551 -2.507 -1.244 1.00 93.81 114 VAL A C 1
ATOM 924 O O . VAL A 1 114 ? -0.864 -3.690 -1.149 1.00 93.81 114 VAL A O 1
ATOM 927 N N . LEU A 1 115 ? -0.387 -1.739 -0.165 1.00 93.94 115 LEU A N 1
ATOM 928 C CA . LEU A 1 115 ? -0.556 -2.229 1.203 1.00 93.94 115 LEU A CA 1
ATOM 929 C C . LEU A 1 115 ? -1.985 -2.717 1.501 1.00 93.94 115 LEU A C 1
ATOM 931 O O . LEU A 1 115 ? -2.147 -3.681 2.255 1.00 93.94 115 LEU A O 1
ATOM 935 N N . VAL A 1 116 ? -3.000 -2.062 0.926 1.00 92.88 116 VAL A N 1
ATOM 936 C CA . VAL A 1 116 ? -4.416 -2.427 1.086 1.00 92.88 116 VAL A CA 1
ATOM 937 C C . VAL A 1 116 ? -4.795 -3.583 0.164 1.00 92.88 116 VAL A C 1
ATOM 939 O O . VAL A 1 116 ? -5.258 -4.605 0.662 1.00 92.88 116 VAL A O 1
ATOM 942 N N . ILE A 1 117 ? -4.561 -3.453 -1.145 1.00 90.88 117 ILE A N 1
ATOM 943 C CA . ILE A 1 117 ? -5.024 -4.421 -2.154 1.00 90.88 117 ILE A CA 1
ATOM 944 C C . ILE A 1 117 ? -4.357 -5.791 -1.970 1.00 90.88 117 ILE A C 1
ATOM 946 O O . ILE A 1 117 ? -5.006 -6.823 -2.111 1.00 90.88 117 ILE A O 1
ATOM 950 N N . GLU A 1 118 ? -3.075 -5.831 -1.596 1.00 91.19 118 GLU A N 1
ATOM 951 C CA . GLU A 1 118 ? -2.370 -7.097 -1.346 1.00 91.19 118 GLU A CA 1
ATOM 952 C C . GLU A 1 118 ? -2.646 -7.675 0.059 1.00 91.19 118 GLU A C 1
ATOM 954 O O . GLU A 1 118 ? -2.054 -8.686 0.440 1.00 91.19 118 GLU A O 1
ATOM 959 N N . GLY A 1 119 ? -3.500 -7.037 0.871 1.00 91.94 119 GLY A N 1
ATOM 960 C CA . GLY A 1 119 ? -3.864 -7.522 2.208 1.00 91.94 119 GLY A CA 1
ATOM 961 C C . GLY A 1 119 ? -2.721 -7.496 3.234 1.00 91.94 119 GLY A C 1
ATOM 962 O O . GLY A 1 119 ? -2.802 -8.145 4.286 1.00 91.94 119 GLY A O 1
ATOM 963 N N . TYR A 1 120 ? -1.643 -6.748 2.964 1.00 94.44 120 TYR A N 1
ATOM 964 C CA . TYR A 1 120 ? -0.510 -6.621 3.886 1.00 94.44 120 TYR A CA 1
ATOM 965 C C . TYR A 1 120 ? -0.945 -6.033 5.231 1.00 94.44 120 TYR A C 1
ATOM 967 O O . TYR A 1 120 ? -0.524 -6.525 6.280 1.00 94.44 120 TYR A O 1
ATOM 975 N N . LEU A 1 121 ? -1.805 -5.008 5.210 1.00 93.69 121 LEU A N 1
ATOM 976 C CA . LEU A 1 121 ? -2.288 -4.347 6.427 1.00 93.69 121 LEU A CA 1
ATOM 977 C C . LEU A 1 121 ? -3.296 -5.189 7.201 1.00 93.69 121 LEU A C 1
ATOM 979 O O . LEU A 1 121 ? -3.265 -5.173 8.426 1.00 93.69 121 LEU A O 1
ATOM 983 N N . ASP A 1 122 ? -4.140 -5.964 6.521 1.00 93.75 122 ASP A N 1
ATOM 984 C CA . ASP A 1 122 ? -5.054 -6.886 7.199 1.00 93.75 122 ASP A CA 1
ATOM 985 C C . ASP A 1 122 ? -4.287 -7.906 8.029 1.00 93.75 122 ASP A C 1
ATOM 987 O O . ASP A 1 122 ? -4.574 -8.102 9.208 1.00 93.75 122 ASP A O 1
ATOM 991 N N . THR A 1 123 ? -3.255 -8.497 7.426 1.00 92.31 123 THR A N 1
ATOM 992 C CA . THR A 1 123 ? -2.395 -9.464 8.109 1.00 92.31 123 THR A CA 1
ATOM 993 C C . THR A 1 123 ? -1.633 -8.797 9.254 1.00 92.31 123 THR A C 1
ATOM 995 O O . THR A 1 123 ? -1.657 -9.285 10.382 1.00 92.31 123 THR A O 1
ATOM 998 N N . LEU A 1 124 ? -0.993 -7.653 8.986 1.00 93.75 124 LEU A N 1
ATOM 999 C CA . LEU A 1 124 ? -0.157 -6.958 9.964 1.00 93.75 124 LEU A CA 1
ATOM 1000 C C . LEU A 1 124 ? -0.960 -6.425 11.160 1.00 93.75 124 LEU A C 1
ATOM 1002 O O . LEU A 1 124 ? -0.517 -6.548 12.300 1.00 93.75 124 LEU A O 1
ATOM 1006 N N . CYS A 1 125 ? -2.126 -5.825 10.913 1.00 92.94 125 CYS A N 1
ATOM 1007 C CA . CYS A 1 125 ? -2.921 -5.166 11.946 1.00 92.94 125 CYS A CA 1
ATOM 1008 C C . CYS A 1 125 ? -3.846 -6.130 12.702 1.00 92.94 125 CYS A C 1
ATOM 1010 O O . CYS A 1 125 ? -4.211 -5.832 13.841 1.00 92.94 125 CYS A O 1
ATOM 1012 N N . ALA A 1 126 ? -4.204 -7.290 12.136 1.00 89.88 126 ALA A N 1
ATOM 1013 C CA . ALA A 1 126 ? -4.962 -8.312 12.863 1.00 89.88 126 ALA A CA 1
ATOM 1014 C C . ALA A 1 126 ? -4.213 -8.805 14.114 1.00 89.88 126 ALA A C 1
ATOM 1016 O O . ALA A 1 126 ? -4.836 -9.072 15.142 1.00 89.88 126 ALA A O 1
ATOM 1017 N N . GLU A 1 127 ? -2.881 -8.864 14.070 1.00 76.31 127 GLU A N 1
ATOM 1018 C CA . GLU A 1 127 ? -2.053 -9.219 15.230 1.00 76.31 127 GLU A CA 1
ATOM 1019 C C . GLU A 1 127 ? -2.156 -8.192 16.368 1.00 76.31 127 GLU A C 1
ATOM 1021 O O . GLU A 1 127 ? -2.095 -8.569 17.536 1.00 76.31 127 GLU A O 1
ATOM 1026 N N . CYS A 1 128 ? -2.385 -6.914 16.051 1.00 70.69 128 CYS A N 1
ATOM 1027 C CA . CYS A 1 128 ? -2.531 -5.848 17.045 1.00 70.69 128 CYS A CA 1
ATOM 1028 C C . CYS A 1 128 ? -3.861 -5.895 17.797 1.00 70.69 128 CYS A C 1
ATOM 1030 O O . CYS A 1 128 ? -3.933 -5.403 18.913 1.00 70.69 128 CYS A O 1
ATOM 1032 N N . SER A 1 129 ? -4.906 -6.486 17.212 1.00 60.53 129 SER A N 1
ATOM 1033 C CA . SER A 1 129 ? -6.224 -6.602 17.860 1.00 60.53 129 SER A CA 1
ATOM 1034 C C . SER A 1 129 ? -6.271 -7.617 19.011 1.00 60.53 129 SER A C 1
ATOM 1036 O O . SER A 1 129 ? -7.285 -7.723 19.697 1.00 60.53 129 SER A O 1
ATOM 1038 N N . LYS A 1 130 ? -5.189 -8.384 19.202 1.00 55.94 130 LYS A N 1
ATOM 1039 C CA . LYS A 1 130 ? -5.037 -9.389 20.265 1.00 55.94 130 LYS A CA 1
ATOM 1040 C C . LYS A 1 130 ? -4.218 -8.891 21.464 1.00 55.94 130 LYS A C 1
ATOM 1042 O O . LYS A 1 130 ? -4.009 -9.672 22.392 1.00 55.94 130 LYS A O 1
ATOM 1047 N N . LEU A 1 131 ? -3.725 -7.653 21.408 1.00 47.09 131 LEU A N 1
ATOM 1048 C CA . LEU A 1 131 ? -3.039 -6.951 22.498 1.00 47.09 131 LEU A CA 1
ATOM 1049 C C . LEU A 1 131 ? -4.039 -6.074 23.254 1.00 47.09 131 LEU A C 1
ATOM 1051 O O . LEU A 1 131 ? -3.904 -6.004 24.493 1.00 47.09 131 LEU A O 1
#

pLDDT: mean 81.63, std 14.56, range [45.03, 94.62]